Protein AF-A0A914R801-F1 (afdb_monomer_lite)

Secondary structure (DSSP, 8-state):
-HHHHHHHHHHHHHTTPPP---S--PPPPPHHHHHHHHHHHHHHHHHHHHHHHHHHHHHHHHHHHHHHHHHHHHHHHHHHHHHHHHHHHHHHHHHHHHHH-

Radius of gyration: 32.14 Å; chains: 1; bounding box: 66×25×85 Å

pLDDT: mean 88.58, std 7.94, range [62.06, 98.31]

Organism: Parascaris equorum (NCBI:txid6256)

Foldseek 3Di:
DVVLVVVVVVVCVVVVPDDDDPVDDDDDDDPVVVVVVVVVSVVVSVVVVVVVVVVVVVVVVVVVVVVVVVVVVVVVVVVVVVVVVVVVVVVVVVVVVVVVD

InterPro domains:
  IPR002490 V-type ATPase, V0 complex, 116kDa subunit family [PF01496] (1-81)
  IPR002490 V-type ATPase, V0 complex, 116kDa subunit family [PTHR11629] (1-81)

Sequence (101 aa):
MERKLRFLEREIKKDSIAMLDTGENPDAPQPREMIDLEATFEKLENELCEVNQNEEMLKKNFSELTELKHILRKTQQFFEEVCLYFSVHILLVQIYYSRHY

Structure (mmCIF, N/CA/C/O backbone):
data_AF-A0A914R801-F1
#
_entry.id   AF-A0A914R801-F1
#
loop_
_atom_site.group_PDB
_atom_site.id
_atom_site.type_symbol
_atom_site.label_atom_id
_atom_site.label_alt_id
_atom_site.label_comp_id
_atom_site.label_asym_id
_atom_site.label_entity_id
_atom_site.label_seq_id
_atom_site.pdbx_PDB_ins_code
_atom_site.Cartn_x
_atom_site.Cartn_y
_atom_site.Cartn_z
_atom_site.occupancy
_atom_site.B_iso_or_equiv
_atom_site.auth_seq_id
_atom_site.auth_comp_id
_atom_site.auth_asym_id
_atom_site.auth_atom_id
_atom_site.pdbx_PDB_model_num
ATOM 1 N N . MET A 1 1 ? 20.105 3.016 -16.855 1.00 75.38 1 MET A N 1
ATOM 2 C CA . MET A 1 1 ? 19.405 1.773 -17.268 1.00 75.38 1 MET A CA 1
ATOM 3 C C . MET A 1 1 ? 19.592 0.504 -16.419 1.00 75.38 1 MET A C 1
ATOM 5 O O . MET A 1 1 ? 18.598 0.052 -15.868 1.00 75.38 1 MET A O 1
ATOM 9 N N . GLU A 1 2 ? 20.782 -0.097 -16.268 1.00 78.38 2 GLU A N 1
ATOM 10 C CA . GLU A 1 2 ? 20.935 -1.425 -15.611 1.00 78.38 2 GLU A CA 1
ATOM 11 C C . GLU A 1 2 ? 20.310 -1.519 -14.202 1.00 78.38 2 GLU A C 1
ATOM 13 O O . GLU A 1 2 ? 19.619 -2.482 -13.874 1.00 78.38 2 GLU A O 1
ATOM 18 N N . ARG A 1 3 ? 20.490 -0.481 -13.375 1.00 85.56 3 ARG A N 1
ATOM 19 C CA . ARG A 1 3 ? 19.890 -0.408 -12.032 1.00 85.56 3 ARG A CA 1
ATOM 20 C C . ARG A 1 3 ? 18.357 -0.478 -12.063 1.00 85.56 3 ARG A C 1
ATOM 22 O O . ARG A 1 3 ? 17.781 -1.159 -11.220 1.00 85.56 3 ARG A O 1
ATOM 29 N N . LYS A 1 4 ? 17.723 0.202 -13.028 1.00 78.38 4 LYS A N 1
ATOM 30 C CA . LYS A 1 4 ? 16.260 0.250 -13.195 1.00 78.38 4 LYS A CA 1
ATOM 31 C C . LYS A 1 4 ? 15.718 -1.132 -13.575 1.00 78.38 4 LYS A C 1
ATOM 33 O O . LYS A 1 4 ? 14.763 -1.609 -12.975 1.00 78.38 4 LYS A O 1
ATOM 38 N N . LEU A 1 5 ? 16.406 -1.825 -14.486 1.00 81.25 5 LEU A N 1
ATOM 39 C CA . LEU A 1 5 ? 16.059 -3.194 -14.884 1.00 81.25 5 LEU A CA 1
ATOM 40 C C . LEU A 1 5 ? 16.181 -4.181 -13.716 1.00 81.25 5 LEU A C 1
ATOM 42 O O . LEU A 1 5 ? 15.256 -4.947 -13.469 1.00 81.25 5 LEU A O 1
ATOM 46 N N . ARG A 1 6 ? 17.272 -4.112 -12.940 1.00 84.50 6 ARG A N 1
ATOM 47 C CA . ARG A 1 6 ? 17.445 -4.945 -11.734 1.00 84.50 6 ARG A CA 1
ATOM 48 C C . ARG A 1 6 ? 16.380 -4.667 -10.672 1.00 84.50 6 ARG A C 1
ATOM 50 O O . ARG A 1 6 ? 16.023 -5.565 -9.915 1.00 84.50 6 ARG A O 1
ATOM 57 N N . PHE A 1 7 ? 15.908 -3.426 -10.558 1.00 81.88 7 PHE A N 1
ATOM 58 C CA . PHE A 1 7 ? 14.811 -3.085 -9.656 1.00 81.88 7 PHE A CA 1
ATOM 59 C C . PHE A 1 7 ? 13.498 -3.728 -10.115 1.00 81.88 7 PHE A C 1
ATOM 61 O O . PHE A 1 7 ? 12.903 -4.469 -9.338 1.00 81.88 7 PHE A O 1
ATOM 68 N N . LEU A 1 8 ? 13.119 -3.542 -11.382 1.00 81.62 8 LEU A N 1
ATOM 69 C CA . LEU A 1 8 ? 11.906 -4.132 -11.957 1.00 81.62 8 LEU A CA 1
ATOM 70 C C . LEU A 1 8 ? 11.908 -5.659 -11.879 1.00 81.62 8 LEU A C 1
ATOM 72 O O . LEU A 1 8 ? 10.923 -6.251 -11.458 1.00 81.62 8 LEU A O 1
ATOM 76 N N . GLU A 1 9 ? 13.025 -6.308 -12.210 1.00 84.69 9 GLU A N 1
ATOM 77 C CA . GLU A 1 9 ? 13.148 -7.766 -12.117 1.00 84.69 9 GLU A CA 1
ATOM 78 C C . GLU A 1 9 ? 12.903 -8.276 -10.686 1.00 84.69 9 GLU 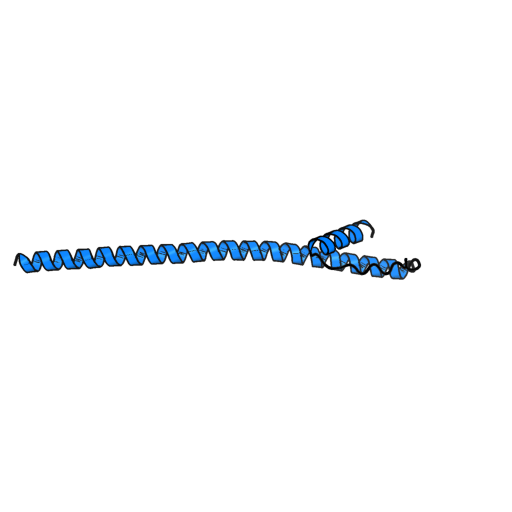A C 1
ATOM 80 O O . GLU A 1 9 ? 12.265 -9.312 -10.491 1.00 84.69 9 GLU A O 1
ATOM 85 N N . ARG A 1 10 ? 13.381 -7.545 -9.669 1.00 85.88 10 ARG A N 1
ATOM 86 C CA . ARG A 1 10 ? 13.139 -7.900 -8.263 1.00 85.88 10 ARG A CA 1
ATOM 87 C C . ARG A 1 10 ? 11.674 -7.747 -7.876 1.00 85.88 10 ARG A C 1
ATOM 89 O O . ARG A 1 10 ? 11.163 -8.641 -7.211 1.00 85.88 10 ARG A O 1
ATOM 96 N N . GLU A 1 11 ? 11.015 -6.672 -8.295 1.00 83.88 11 GLU A N 1
ATOM 97 C CA . GLU A 1 11 ? 9.595 -6.451 -7.994 1.00 83.88 11 GLU A CA 1
ATOM 98 C C . GLU A 1 11 ? 8.702 -7.483 -8.705 1.00 83.88 11 GLU A C 1
ATOM 100 O O . GLU A 1 11 ? 7.841 -8.091 -8.081 1.00 83.88 11 GLU A O 1
ATOM 105 N N . ILE A 1 12 ? 8.993 -7.812 -9.967 1.00 85.38 12 ILE A N 1
ATOM 106 C CA . ILE A 1 12 ? 8.286 -8.862 -10.722 1.00 85.38 12 ILE A CA 1
ATOM 107 C C . ILE A 1 12 ? 8.425 -10.231 -10.036 1.00 85.38 12 ILE A C 1
ATOM 109 O O . ILE A 1 12 ? 7.445 -10.963 -9.884 1.00 85.38 12 ILE A O 1
ATOM 113 N N . LYS A 1 13 ? 9.639 -10.575 -9.583 1.00 85.38 13 LYS A N 1
ATOM 114 C CA . LYS A 1 13 ? 9.895 -11.815 -8.832 1.00 85.38 13 LYS A CA 1
ATOM 115 C C . LYS A 1 13 ? 9.205 -11.822 -7.470 1.00 85.38 13 LYS A C 1
ATOM 117 O O . LYS A 1 13 ? 8.702 -12.865 -7.061 1.00 85.38 13 LYS A O 1
ATOM 122 N N . LYS A 1 14 ? 9.183 -10.683 -6.775 1.00 87.06 14 LYS A N 1
ATOM 123 C CA . LYS A 1 14 ? 8.495 -10.507 -5.489 1.00 87.06 14 LYS A CA 1
ATOM 124 C C . LYS A 1 14 ? 6.995 -10.780 -5.629 1.00 87.06 14 LYS A C 1
ATOM 126 O O . LYS A 1 14 ? 6.447 -11.511 -4.808 1.00 87.06 14 LYS A O 1
ATOM 131 N N . ASP A 1 15 ? 6.385 -10.314 -6.716 1.00 84.75 15 ASP A N 1
ATOM 132 C CA . ASP A 1 15 ? 4.959 -10.514 -7.000 1.00 84.75 15 ASP A CA 1
ATOM 133 C C . ASP A 1 15 ? 4.656 -11.833 -7.733 1.00 84.75 15 ASP A C 1
ATOM 135 O O . ASP A 1 15 ? 3.521 -12.090 -8.132 1.00 84.75 15 ASP A O 1
ATOM 139 N N . SER A 1 16 ? 5.656 -12.715 -7.880 1.00 83.31 16 SER A N 1
ATOM 140 C CA . SER A 1 16 ? 5.526 -14.029 -8.532 1.00 83.31 16 SER A CA 1
ATOM 141 C C . SER A 1 16 ? 4.969 -13.964 -9.961 1.00 83.31 16 SER A C 1
ATOM 143 O O . SER A 1 16 ? 4.321 -14.899 -10.436 1.00 83.31 16 SER A O 1
ATOM 145 N N . ILE A 1 17 ? 5.236 -12.866 -10.668 1.00 85.00 17 ILE A N 1
ATOM 146 C CA . ILE A 1 17 ? 4.836 -12.687 -12.062 1.00 85.00 17 ILE A CA 1
ATOM 147 C C . ILE A 1 17 ? 5.809 -13.484 -12.942 1.00 85.00 17 ILE A C 1
ATOM 149 O O . ILE A 1 17 ? 7.027 -13.303 -12.878 1.00 85.00 17 ILE A O 1
ATOM 153 N N . ALA A 1 18 ? 5.281 -14.388 -13.771 1.00 79.00 18 ALA A N 1
ATOM 154 C CA . ALA A 1 18 ? 6.098 -15.206 -14.664 1.00 79.00 18 ALA A CA 1
ATOM 155 C C . ALA A 1 18 ? 6.742 -14.338 -15.756 1.00 79.00 18 ALA A C 1
ATOM 157 O O . ALA A 1 18 ? 6.048 -13.766 -16.597 1.00 79.00 18 ALA A O 1
ATOM 158 N N . MET A 1 19 ? 8.074 -14.264 -15.763 1.00 77.50 19 MET A N 1
ATOM 159 C CA . MET A 1 19 ? 8.815 -13.660 -16.869 1.00 77.50 19 MET A CA 1
ATOM 160 C C . MET A 1 19 ? 8.939 -14.680 -18.000 1.00 77.50 19 MET A C 1
AT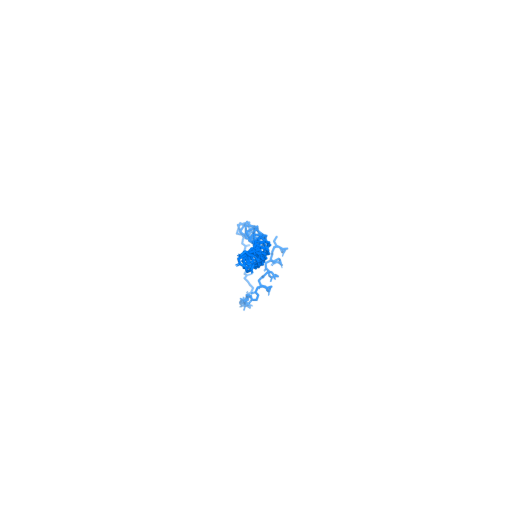OM 162 O O . MET A 1 19 ? 9.421 -15.793 -17.787 1.00 77.50 19 MET A O 1
ATOM 166 N N . LEU A 1 20 ? 8.494 -14.301 -19.197 1.00 75.62 20 LEU A N 1
ATOM 167 C CA . LEU A 1 20 ? 8.755 -15.068 -20.410 1.00 75.62 20 LEU A CA 1
ATOM 168 C C . LEU A 1 20 ? 10.225 -14.868 -20.781 1.00 75.62 20 LEU A C 1
ATOM 170 O O . LEU A 1 20 ? 10.629 -13.756 -21.114 1.00 75.62 20 LEU A O 1
ATOM 174 N N . ASP A 1 21 ? 11.016 -15.934 -20.697 1.00 72.12 21 ASP A N 1
ATOM 175 C CA . ASP A 1 21 ? 12.357 -15.948 -21.270 1.00 72.12 21 ASP A CA 1
ATOM 176 C C . ASP A 1 21 ? 12.246 -16.395 -22.729 1.00 72.12 21 ASP A C 1
ATOM 178 O O . ASP A 1 21 ? 11.965 -17.558 -23.023 1.00 72.12 21 ASP A O 1
ATOM 182 N N . THR A 1 22 ? 12.392 -15.444 -23.647 1.00 68.69 22 THR A N 1
ATOM 183 C CA . THR A 1 22 ? 12.280 -15.700 -25.087 1.00 68.69 22 THR A CA 1
ATOM 184 C C . THR A 1 22 ? 13.548 -16.362 -25.644 1.00 68.69 22 THR A C 1
ATOM 186 O O . THR A 1 22 ? 13.543 -16.791 -26.792 1.00 68.69 22 THR A O 1
ATOM 189 N N . GLY A 1 23 ? 14.642 -16.477 -24.873 1.00 66.69 23 GLY A N 1
ATOM 190 C CA . GLY A 1 23 ? 15.900 -17.119 -25.292 1.00 66.69 23 GLY A CA 1
ATOM 191 C C . GLY A 1 23 ? 16.665 -16.404 -26.419 1.00 66.69 23 GLY A C 1
ATOM 192 O O . GLY A 1 23 ? 17.842 -16.683 -26.643 1.00 66.69 23 GLY A O 1
ATOM 193 N N . GLU A 1 24 ? 16.024 -15.462 -27.107 1.00 70.75 24 GLU A N 1
ATOM 194 C CA . GLU A 1 24 ? 16.612 -14.580 -28.105 1.00 70.75 24 GLU A CA 1
ATOM 195 C C . GLU A 1 24 ? 17.035 -13.266 -27.447 1.00 70.75 24 GLU A C 1
ATOM 197 O O . GLU A 1 24 ? 16.232 -12.575 -26.817 1.00 70.75 24 GLU A O 1
ATOM 202 N N . ASN A 1 25 ? 18.311 -12.912 -27.601 1.00 71.50 25 ASN A N 1
ATOM 203 C CA . ASN A 1 25 ? 18.805 -11.605 -27.193 1.00 71.50 25 ASN A CA 1
ATOM 204 C C . ASN A 1 25 ? 18.589 -10.631 -28.365 1.00 71.50 25 ASN A C 1
ATOM 206 O O . ASN A 1 25 ? 19.187 -10.853 -29.421 1.00 71.50 25 ASN A O 1
ATOM 210 N N . PRO A 1 26 ? 17.734 -9.602 -28.230 1.00 74.12 26 PRO A N 1
ATOM 211 C CA . PRO A 1 26 ? 17.456 -8.685 -29.328 1.00 74.12 26 PRO A CA 1
ATOM 212 C C . PRO A 1 26 ? 18.709 -7.892 -29.716 1.00 74.12 26 PRO A C 1
ATOM 214 O O . PRO A 1 26 ? 19.575 -7.618 -28.880 1.00 74.12 26 PRO A O 1
ATOM 217 N N . ASP A 1 27 ? 18.785 -7.495 -30.988 1.00 77.19 27 ASP A N 1
ATOM 218 C CA . ASP A 1 27 ? 19.822 -6.579 -31.458 1.00 77.19 27 ASP A CA 1
ATOM 219 C C . ASP A 1 27 ? 19.775 -5.256 -30.683 1.00 77.19 27 ASP A C 1
ATOM 221 O O . ASP A 1 27 ? 18.715 -4.791 -30.252 1.00 77.19 27 ASP A O 1
ATOM 225 N N . ALA A 1 28 ? 20.948 -4.646 -30.499 1.00 80.38 28 ALA A N 1
ATOM 226 C CA . ALA A 1 28 ? 21.069 -3.418 -29.727 1.00 80.38 28 ALA A CA 1
ATOM 227 C C . ALA A 1 28 ? 20.191 -2.302 -30.338 1.00 80.38 28 ALA A C 1
ATOM 229 O O . ALA A 1 28 ? 20.344 -1.993 -31.525 1.00 80.38 28 ALA A O 1
ATOM 230 N N . PRO A 1 29 ? 19.301 -1.673 -29.545 1.00 82.62 29 PRO A N 1
ATOM 231 C CA . PRO A 1 29 ? 18.417 -0.623 -30.038 1.00 82.62 29 PRO A CA 1
ATOM 232 C C . PRO A 1 29 ? 19.211 0.622 -30.439 1.00 82.62 29 PRO A C 1
ATOM 234 O O . PRO A 1 29 ? 20.316 0.875 -29.944 1.00 82.62 29 PRO A O 1
ATOM 237 N N . GLN A 1 30 ? 18.641 1.440 -31.324 1.00 86.31 30 GLN A N 1
ATOM 238 C CA . GLN A 1 30 ? 19.313 2.665 -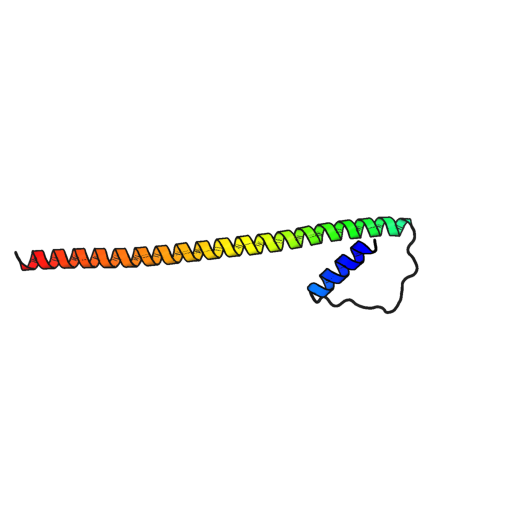31.754 1.00 86.31 30 GLN A CA 1
ATOM 239 C C . GLN A 1 30 ? 19.413 3.682 -30.600 1.00 86.31 30 GLN A C 1
ATOM 241 O O . GLN A 1 30 ? 18.545 3.712 -29.726 1.00 86.31 30 GLN A O 1
ATOM 246 N N . PRO A 1 31 ? 20.403 4.599 -30.600 1.00 85.94 31 PRO A N 1
ATOM 247 C CA . PRO A 1 31 ? 20.584 5.559 -29.506 1.00 85.94 31 PRO A CA 1
ATOM 248 C C . PRO A 1 31 ? 19.348 6.411 -29.187 1.00 85.94 31 PRO A C 1
ATOM 250 O O . PRO A 1 31 ? 19.137 6.774 -28.035 1.00 85.94 31 PRO A O 1
ATOM 253 N N . ARG A 1 32 ? 18.516 6.720 -30.189 1.00 87.75 32 ARG A N 1
ATOM 254 C CA . ARG A 1 32 ? 17.256 7.450 -29.992 1.00 87.75 32 ARG A CA 1
ATOM 255 C C . ARG A 1 32 ? 16.213 6.604 -29.259 1.00 87.75 32 ARG A C 1
ATOM 257 O O . ARG A 1 32 ? 15.628 7.073 -28.292 1.00 87.75 32 ARG A O 1
ATOM 264 N N . GLU A 1 33 ? 16.039 5.358 -29.685 1.00 86.19 33 GLU A N 1
ATOM 265 C CA . GLU A 1 33 ? 15.128 4.397 -29.050 1.00 86.19 33 GLU A CA 1
ATOM 266 C C . GLU A 1 33 ? 15.561 4.095 -27.613 1.00 86.19 33 GLU A C 1
ATOM 268 O O . GLU A 1 33 ? 14.724 3.941 -26.732 1.00 86.19 33 GLU A O 1
ATOM 273 N N . MET A 1 34 ? 16.871 4.084 -27.349 1.00 85.94 34 MET A N 1
ATOM 274 C CA . MET A 1 34 ? 17.417 3.923 -26.003 1.00 85.94 34 MET A CA 1
ATOM 275 C C . MET A 1 34 ? 17.004 5.062 -25.057 1.00 85.94 34 MET A C 1
ATOM 277 O O . MET A 1 34 ? 16.708 4.795 -23.893 1.00 85.94 34 MET A O 1
ATOM 281 N N . ILE A 1 35 ? 16.955 6.311 -25.540 1.00 87.62 35 ILE A N 1
ATOM 282 C CA . ILE A 1 35 ? 16.518 7.470 -24.741 1.00 87.62 35 ILE A CA 1
ATOM 283 C C . ILE A 1 35 ? 15.027 7.358 -24.414 1.00 87.62 35 ILE A C 1
ATOM 285 O O . ILE A 1 35 ? 14.640 7.512 -23.255 1.00 87.62 35 ILE A O 1
ATOM 289 N N . ASP A 1 36 ? 14.202 7.055 -25.417 1.00 89.19 36 ASP A N 1
ATOM 290 C CA . ASP A 1 36 ? 12.759 6.882 -25.226 1.00 89.19 36 ASP A CA 1
ATOM 291 C C . ASP A 1 36 ? 12.482 5.738 -24.238 1.00 89.19 36 ASP A C 1
ATOM 293 O O . ASP A 1 36 ? 11.676 5.872 -23.313 1.00 89.19 36 ASP A O 1
ATOM 297 N N . LEU A 1 37 ? 13.224 4.637 -24.366 1.00 86.88 37 LEU A N 1
ATOM 298 C CA . LEU A 1 37 ? 13.130 3.492 -23.475 1.00 86.88 37 LEU A CA 1
ATOM 299 C C . LEU A 1 37 ? 13.533 3.857 -22.037 1.00 86.88 37 LEU A C 1
ATOM 301 O O . LEU A 1 37 ? 12.813 3.526 -21.095 1.00 86.88 37 LEU A O 1
ATOM 305 N N . GLU A 1 38 ? 14.625 4.595 -21.838 1.00 87.06 38 GLU A N 1
ATOM 306 C CA . GLU A 1 38 ? 15.037 5.041 -20.503 1.00 87.06 38 GLU A CA 1
ATOM 307 C C . GLU A 1 38 ? 14.001 5.960 -19.838 1.00 87.06 38 GLU A C 1
ATOM 309 O O . GLU A 1 38 ? 13.754 5.818 -18.635 1.00 87.06 38 GLU A O 1
ATOM 314 N N . ALA A 1 39 ? 13.341 6.827 -20.612 1.00 89.62 39 ALA A N 1
ATOM 315 C CA . ALA A 1 39 ? 12.242 7.659 -20.126 1.00 89.62 39 ALA A CA 1
ATOM 316 C C . ALA A 1 39 ? 11.019 6.821 -19.717 1.00 89.62 39 ALA A C 1
ATOM 318 O O . ALA A 1 39 ? 10.438 7.055 -18.654 1.00 89.62 39 ALA A O 1
ATOM 319 N N . THR A 1 40 ? 10.646 5.807 -20.508 1.00 89.56 40 THR A N 1
ATOM 320 C CA . THR A 1 40 ? 9.545 4.899 -20.134 1.00 89.56 40 THR A CA 1
ATOM 321 C C . THR A 1 40 ? 9.852 4.110 -18.864 1.00 89.56 40 THR A C 1
ATOM 323 O O . THR A 1 40 ? 8.990 3.996 -17.994 1.00 89.56 40 THR A O 1
ATOM 326 N N . PHE A 1 41 ? 11.089 3.635 -18.704 1.00 87.19 41 PHE A N 1
ATOM 327 C CA . PHE A 1 41 ? 11.505 2.922 -17.501 1.00 87.19 41 PHE A CA 1
ATOM 328 C C . PHE A 1 41 ? 11.555 3.816 -16.266 1.00 87.19 41 PHE A C 1
ATOM 330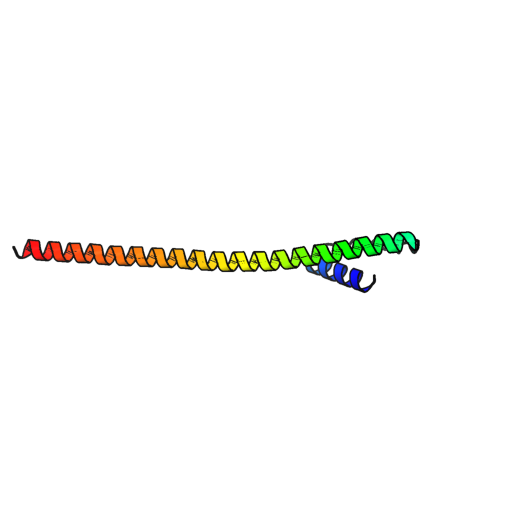 O O . PHE A 1 41 ? 11.224 3.356 -15.180 1.00 87.19 41 PHE A O 1
ATOM 337 N N . GLU A 1 42 ? 11.943 5.084 -16.413 1.00 89.31 42 GLU A N 1
ATOM 338 C CA . GLU A 1 42 ? 11.893 6.046 -15.308 1.00 89.31 42 GLU A CA 1
ATOM 339 C C . GLU A 1 42 ? 10.470 6.293 -14.828 1.00 89.31 42 GLU A C 1
ATOM 341 O O . GLU A 1 42 ? 10.196 6.274 -13.630 1.00 89.31 42 GLU A O 1
ATOM 346 N N . LYS A 1 43 ? 9.552 6.487 -15.776 1.00 92.00 43 LYS A N 1
ATOM 347 C CA . LYS A 1 43 ? 8.141 6.674 -15.466 1.00 92.00 43 LYS A CA 1
ATOM 348 C C . LYS A 1 43 ? 7.574 5.450 -14.744 1.00 92.00 43 LYS A C 1
ATOM 350 O O . LYS A 1 43 ? 6.929 5.610 -13.716 1.00 92.00 43 LYS A O 1
ATOM 355 N N . LEU A 1 44 ? 7.875 4.249 -15.239 1.00 90.25 44 LEU A N 1
ATOM 356 C CA . LEU A 1 44 ? 7.419 3.000 -14.631 1.00 90.25 44 LEU A CA 1
ATOM 357 C C . LEU A 1 44 ? 7.993 2.787 -13.219 1.00 90.25 44 LEU A C 1
ATOM 359 O O . LEU A 1 44 ? 7.275 2.345 -12.330 1.00 90.25 44 LEU A O 1
ATOM 363 N N . GLU A 1 45 ? 9.270 3.114 -12.996 1.00 87.88 45 GLU A N 1
ATOM 364 C CA . GLU A 1 45 ? 9.900 3.050 -11.668 1.00 87.88 45 GLU A CA 1
ATOM 365 C C . GLU A 1 45 ? 9.191 3.977 -10.670 1.00 87.88 45 GLU A C 1
ATOM 367 O O . GLU A 1 45 ? 8.880 3.557 -9.554 1.00 87.88 45 GLU A O 1
ATOM 372 N N . ASN A 1 46 ? 8.890 5.211 -11.085 1.00 92.31 46 ASN A N 1
ATOM 373 C CA . ASN A 1 46 ? 8.179 6.177 -10.250 1.00 92.31 46 ASN A CA 1
ATOM 374 C C . ASN A 1 46 ? 6.752 5.712 -9.936 1.00 92.31 46 ASN A C 1
ATOM 376 O O . ASN A 1 46 ? 6.367 5.699 -8.769 1.00 92.31 46 ASN A O 1
ATOM 380 N N . GLU A 1 47 ? 6.000 5.265 -10.945 1.00 94.06 47 GLU A N 1
ATOM 381 C CA . GLU A 1 47 ? 4.637 4.748 -10.764 1.00 94.06 47 GLU A CA 1
ATOM 382 C C . GLU A 1 47 ? 4.611 3.553 -9.804 1.00 94.06 47 GLU A C 1
ATOM 384 O O . GLU A 1 47 ? 3.778 3.504 -8.900 1.00 94.06 47 GLU A O 1
ATOM 389 N N . LEU A 1 48 ? 5.550 2.611 -9.942 1.00 90.56 48 LEU A N 1
ATOM 390 C CA . LEU A 1 48 ? 5.622 1.449 -9.058 1.00 90.56 48 LEU A CA 1
ATOM 391 C C . LEU A 1 48 ? 5.968 1.848 -7.618 1.00 90.56 48 LEU A C 1
ATOM 393 O O . LEU A 1 48 ? 5.381 1.332 -6.668 1.00 90.56 48 LEU A O 1
ATOM 397 N N . CYS A 1 49 ? 6.893 2.794 -7.446 1.00 90.12 49 CYS A N 1
ATOM 398 C CA . CYS A 1 49 ? 7.252 3.318 -6.132 1.00 90.12 49 CYS A CA 1
ATOM 399 C C . CYS A 1 49 ? 6.055 4.003 -5.453 1.00 90.12 49 CYS A C 1
ATOM 401 O O . CYS A 1 49 ? 5.784 3.745 -4.280 1.00 90.12 49 CYS A O 1
ATOM 403 N N . GLU A 1 50 ? 5.309 4.825 -6.193 1.00 95.88 50 GLU A N 1
ATOM 404 C CA . GLU A 1 50 ? 4.099 5.487 -5.698 1.00 95.88 50 GLU A CA 1
ATOM 405 C C . GLU A 1 50 ? 3.009 4.479 -5.324 1.00 95.88 50 GLU A C 1
ATOM 407 O O . GLU A 1 50 ? 2.423 4.580 -4.246 1.00 95.88 50 GLU A O 1
ATOM 412 N N . VAL A 1 51 ? 2.750 3.478 -6.172 1.00 94.38 51 VAL A N 1
ATOM 413 C CA . VAL A 1 51 ? 1.762 2.425 -5.889 1.00 94.38 51 VAL A CA 1
ATOM 414 C C . VAL A 1 51 ? 2.138 1.648 -4.629 1.00 94.38 51 VAL A C 1
ATOM 416 O O . VAL A 1 51 ? 1.292 1.493 -3.750 1.00 94.38 51 VAL A O 1
ATOM 419 N N . ASN A 1 52 ? 3.401 1.239 -4.490 1.00 90.31 52 ASN A N 1
ATOM 420 C CA . ASN A 1 52 ? 3.886 0.524 -3.308 1.00 90.31 52 ASN A CA 1
ATOM 421 C C . ASN A 1 52 ? 3.725 1.354 -2.022 1.00 90.31 52 ASN A C 1
ATOM 423 O O . ASN A 1 52 ? 3.252 0.847 -1.004 1.00 90.31 52 ASN A O 1
ATOM 427 N N . GLN A 1 53 ? 4.082 2.643 -2.060 1.00 95.62 53 GLN A N 1
ATOM 428 C CA . GLN A 1 53 ? 3.909 3.542 -0.912 1.00 95.62 53 GLN A CA 1
ATOM 429 C C . GLN A 1 53 ? 2.431 3.734 -0.557 1.00 95.62 53 GLN A C 1
ATOM 431 O O . GLN A 1 53 ? 2.060 3.728 0.620 1.00 95.62 53 GLN A O 1
ATOM 436 N N . ASN A 1 54 ? 1.576 3.878 -1.569 1.00 96.81 54 ASN A N 1
ATOM 437 C CA . ASN A 1 54 ? 0.138 4.017 -1.379 1.00 96.81 54 ASN A CA 1
ATOM 438 C C . ASN A 1 54 ? -0.482 2.745 -0.793 1.00 96.81 54 ASN A C 1
ATOM 440 O O . ASN A 1 54 ? -1.337 2.845 0.087 1.00 96.81 54 ASN A O 1
ATOM 444 N N . GLU A 1 55 ? -0.051 1.559 -1.229 1.00 95.94 55 GLU A N 1
ATOM 445 C CA . GLU A 1 55 ? -0.500 0.281 -0.670 1.00 95.94 55 GLU A CA 1
ATOM 446 C C . GLU A 1 55 ? -0.129 0.163 0.814 1.00 95.94 55 GLU A C 1
ATOM 448 O O . GLU A 1 55 ? -0.982 -0.159 1.648 1.00 95.94 55 GLU A O 1
ATOM 453 N N . GLU A 1 56 ? 1.120 0.478 1.168 1.00 96.38 56 GLU A N 1
ATOM 454 C CA . GLU A 1 56 ? 1.586 0.445 2.554 1.00 96.38 56 GLU A CA 1
ATOM 455 C C . GLU A 1 56 ? 0.786 1.415 3.436 1.00 96.38 56 GLU A C 1
ATOM 457 O O . GLU A 1 56 ? 0.290 1.038 4.506 1.00 96.38 56 GLU A O 1
ATOM 462 N N . MET A 1 57 ? 0.586 2.647 2.961 1.00 97.50 57 MET A N 1
ATOM 463 C CA . MET A 1 57 ? -0.204 3.656 3.663 1.00 97.50 57 MET A CA 1
ATOM 464 C C . MET A 1 57 ? -1.668 3.229 3.812 1.00 97.50 57 MET A C 1
ATOM 466 O O . MET A 1 57 ? -2.247 3.371 4.891 1.00 97.50 57 MET A O 1
ATOM 470 N N . LEU A 1 58 ? -2.268 2.661 2.764 1.00 97.94 58 LEU A N 1
ATOM 471 C CA . LEU A 1 58 ? -3.640 2.164 2.797 1.00 97.94 58 LEU A CA 1
ATOM 472 C C . LEU A 1 58 ? -3.797 1.034 3.820 1.00 97.94 58 LEU A C 1
ATOM 474 O O . LEU A 1 58 ? -4.745 1.046 4.607 1.00 97.94 58 LEU A O 1
ATOM 478 N N . LYS A 1 59 ? -2.855 0.086 3.856 1.00 97.69 59 LYS A N 1
ATOM 479 C CA . LYS A 1 59 ? -2.855 -1.026 4.815 1.00 97.69 59 LYS A CA 1
ATOM 480 C C . LYS A 1 59 ? -2.732 -0.534 6.255 1.00 97.69 59 LYS A C 1
ATOM 482 O O . LYS A 1 59 ? -3.435 -1.037 7.138 1.00 97.69 59 LYS A O 1
ATOM 487 N N . LYS A 1 60 ? -1.880 0.465 6.494 1.00 97.88 60 LYS A N 1
ATOM 488 C CA . LYS A 1 60 ? -1.752 1.118 7.800 1.00 97.88 60 LYS A CA 1
ATOM 489 C C . LYS A 1 60 ? -3.061 1.794 8.212 1.00 97.88 60 LYS A C 1
ATOM 491 O O . LYS A 1 60 ? -3.604 1.456 9.260 1.00 97.88 60 LYS A O 1
ATOM 496 N N . ASN A 1 61 ? -3.621 2.647 7.353 1.00 97.81 61 ASN A N 1
ATOM 497 C CA . ASN A 1 61 ? -4.882 3.347 7.619 1.00 97.81 61 ASN A CA 1
ATOM 498 C C . ASN A 1 61 ? -6.032 2.369 7.896 1.00 97.81 61 ASN A C 1
ATOM 500 O O . ASN A 1 61 ? -6.818 2.562 8.821 1.00 97.81 61 ASN A O 1
ATOM 504 N N . PHE A 1 62 ? -6.127 1.287 7.121 1.00 98.19 62 PHE A N 1
ATOM 505 C CA . PHE A 1 62 ? -7.130 0.247 7.337 1.00 98.19 62 PHE A CA 1
ATOM 506 C C . PHE A 1 62 ? -6.985 -0.426 8.709 1.00 98.19 62 PHE A C 1
ATOM 508 O O . PHE A 1 62 ? -7.989 -0.687 9.379 1.00 98.19 62 PHE A O 1
ATOM 515 N N . SER A 1 63 ? -5.749 -0.697 9.133 1.00 97.81 63 SER A N 1
ATOM 516 C CA . SER A 1 63 ? -5.464 -1.338 10.420 1.00 97.81 63 SER A CA 1
ATOM 517 C C . SER A 1 63 ? -5.847 -0.418 11.582 1.00 97.81 63 SER A C 1
ATOM 519 O O . SER A 1 63 ? -6.606 -0.831 12.456 1.00 97.81 63 SER A O 1
ATOM 521 N N . GLU A 1 64 ? -5.448 0.856 11.524 1.00 97.81 64 GLU A N 1
ATOM 522 C CA . GLU A 1 64 ? -5.809 1.880 12.518 1.00 97.81 64 GLU A CA 1
ATOM 523 C C . GLU A 1 64 ? -7.333 2.063 12.633 1.00 97.81 64 GLU A C 1
ATOM 525 O O . GLU A 1 64 ? -7.898 2.075 13.730 1.00 97.81 64 GLU A O 1
ATOM 530 N N . LEU A 1 65 ? -8.037 2.137 11.498 1.00 98.31 65 LEU A N 1
ATOM 531 C CA . LEU A 1 65 ? -9.499 2.241 11.478 1.00 98.31 65 LEU A CA 1
ATOM 532 C C . LEU A 1 65 ? -10.181 0.984 12.034 1.00 98.31 65 LEU A C 1
ATOM 534 O O . LEU A 1 65 ? -11.217 1.080 12.699 1.00 98.31 65 LEU A O 1
ATOM 538 N N . THR A 1 66 ? -9.616 -0.196 11.780 1.00 98.00 66 THR A N 1
ATOM 539 C CA . THR A 1 66 ? -10.134 -1.466 12.302 1.00 98.00 66 THR A CA 1
ATOM 540 C C . THR A 1 66 ? -9.973 -1.545 13.818 1.00 98.00 66 THR A C 1
ATOM 542 O O . THR A 1 66 ? -10.918 -1.923 14.515 1.00 98.00 66 THR A O 1
ATOM 545 N N . GLU A 1 67 ? -8.825 -1.126 14.349 1.00 98.06 67 GLU A N 1
ATOM 546 C CA . GLU A 1 67 ? -8.591 -1.026 15.791 1.00 98.06 67 GLU A CA 1
ATOM 547 C C . GLU A 1 67 ? -9.568 -0.048 16.449 1.00 98.06 67 GLU A C 1
ATOM 549 O O . GLU A 1 67 ? -10.239 -0.405 17.422 1.00 98.06 67 GLU A O 1
ATOM 554 N N . LEU A 1 68 ? -9.748 1.143 15.870 1.00 98.25 68 LEU A N 1
ATOM 555 C CA . LEU A 1 68 ? -10.710 2.123 16.374 1.00 98.25 68 LEU A CA 1
ATOM 556 C C . LEU A 1 68 ? -12.139 1.564 16.376 1.00 98.25 68 LEU A C 1
ATOM 558 O O . LEU A 1 68 ? -12.861 1.692 17.366 1.00 98.25 68 LEU A O 1
ATOM 562 N N . LYS A 1 69 ? -12.545 0.879 15.302 1.00 97.81 69 LYS A N 1
ATOM 563 C CA . LYS A 1 69 ? -13.844 0.199 15.228 1.00 97.81 69 LYS A CA 1
ATOM 564 C C . LYS A 1 69 ? -14.005 -0.840 16.342 1.00 97.81 69 LYS A C 1
ATOM 566 O O . LYS A 1 69 ? -15.087 -0.947 16.925 1.00 97.81 69 LYS A O 1
ATOM 571 N N . HIS A 1 70 ? -12.959 -1.606 16.650 1.00 97.69 70 HIS A N 1
ATOM 572 C CA . HIS A 1 70 ? -12.989 -2.570 17.748 1.00 97.69 70 HIS A CA 1
ATOM 573 C C . HIS A 1 70 ? -13.141 -1.893 19.111 1.00 97.69 70 HIS A C 1
ATOM 575 O O . HIS A 1 70 ? -13.962 -2.352 19.909 1.00 97.69 70 HIS A O 1
ATOM 581 N N . ILE A 1 71 ? -12.423 -0.794 19.354 1.00 97.62 71 ILE A N 1
ATOM 582 C CA . ILE A 1 71 ? -12.548 -0.006 20.586 1.00 97.62 71 ILE A CA 1
ATOM 583 C C . ILE A 1 71 ? -13.981 0.497 20.742 1.00 97.62 71 ILE A C 1
ATOM 585 O O . ILE A 1 71 ? -14.598 0.250 21.773 1.00 97.62 71 ILE A O 1
ATOM 589 N N . LEU A 1 72 ? -14.554 1.120 19.708 1.00 97.44 72 LEU A N 1
ATOM 590 C CA . LEU A 1 72 ? -15.928 1.628 19.759 1.00 97.44 72 LEU A CA 1
ATOM 591 C C . LEU A 1 72 ? -16.937 0.522 20.083 1.00 97.44 72 LEU A C 1
ATOM 593 O O . LEU A 1 72 ? -17.805 0.709 20.934 1.00 97.44 72 LEU A O 1
ATOM 597 N N . ARG A 1 73 ? -16.787 -0.659 19.470 1.00 96.38 73 ARG A N 1
ATOM 598 C CA . ARG A 1 73 ? -17.659 -1.806 19.750 1.00 96.38 73 ARG A CA 1
ATOM 599 C C . ARG A 1 73 ? -17.533 -2.286 21.197 1.00 96.38 73 ARG A C 1
ATOM 601 O O . ARG A 1 73 ? -18.545 -2.600 21.816 1.00 96.38 73 ARG A O 1
ATOM 608 N N . LYS A 1 74 ? -16.315 -2.350 21.741 1.00 95.44 74 LYS A N 1
ATOM 609 C CA . LYS A 1 74 ? -16.079 -2.752 23.137 1.00 95.44 74 LYS A CA 1
ATOM 610 C C . LYS A 1 74 ? -16.609 -1.723 24.129 1.00 95.44 74 LYS A C 1
ATOM 612 O O . LYS A 1 74 ? -17.251 -2.100 25.102 1.00 95.44 74 LYS A O 1
ATOM 617 N N . THR A 1 75 ? -16.406 -0.442 23.849 1.00 95.94 75 THR A N 1
ATOM 618 C CA . THR A 1 75 ? -16.930 0.659 24.657 1.00 95.94 75 THR A CA 1
ATOM 619 C C . THR A 1 75 ? -18.457 0.657 24.677 1.00 95.94 75 THR A C 1
ATOM 621 O O . THR A 1 75 ? -19.050 0.816 25.739 1.00 95.94 75 THR A O 1
ATOM 624 N N . GLN A 1 76 ? -19.109 0.410 23.537 1.00 94.38 76 GLN A N 1
ATOM 625 C CA . GLN A 1 76 ? -20.564 0.265 23.492 1.00 94.38 76 GLN A CA 1
ATOM 626 C C . GLN A 1 76 ? -21.047 -0.905 24.361 1.00 94.38 76 GLN A C 1
ATOM 628 O O . GLN A 1 76 ? -21.944 -0.713 25.176 1.00 94.38 76 GLN A O 1
ATOM 633 N N . GLN A 1 77 ? -20.425 -2.084 24.239 1.00 93.88 77 GLN A N 1
ATOM 634 C CA . GLN A 1 77 ? -20.758 -3.245 25.078 1.00 93.88 77 GLN A CA 1
ATOM 635 C C . GLN A 1 77 ? -20.617 -2.926 26.572 1.00 93.88 77 GLN A C 1
ATOM 637 O O . GLN A 1 77 ? -21.502 -3.243 27.360 1.00 93.88 77 GLN A O 1
ATOM 642 N N . PHE A 1 78 ? -19.541 -2.233 26.954 1.00 94.62 78 PHE A N 1
ATOM 643 C CA . PHE A 1 78 ? -19.328 -1.799 28.333 1.00 94.62 78 PHE A CA 1
ATOM 644 C C . PHE A 1 78 ? -20.458 -0.884 28.835 1.00 94.62 78 PHE A C 1
ATOM 646 O O . PHE A 1 78 ? -20.968 -1.078 29.937 1.00 94.62 78 PHE A O 1
ATOM 653 N N . PHE A 1 79 ? -20.891 0.089 28.027 1.00 93.31 79 PHE A N 1
ATOM 654 C CA . PHE A 1 79 ? -22.007 0.962 28.398 1.00 93.31 79 PHE A CA 1
ATOM 655 C C . PHE A 1 79 ? -23.339 0.211 28.504 1.00 93.31 79 PHE A C 1
ATOM 657 O O . PHE A 1 79 ? -24.111 0.482 29.422 1.00 93.31 79 PHE A O 1
ATOM 664 N N . GLU A 1 80 ? -23.605 -0.744 27.611 1.00 94.06 80 GLU A N 1
ATOM 665 C CA . GLU A 1 80 ? -24.805 -1.588 27.673 1.00 94.06 80 GLU A CA 1
ATOM 666 C C . GLU A 1 80 ? -24.858 -2.395 28.983 1.00 94.06 80 GLU A C 1
ATOM 668 O O . GLU A 1 80 ? -25.891 -2.408 29.654 1.00 94.06 80 GLU A O 1
ATOM 673 N N . GLU A 1 81 ? -23.739 -2.991 29.404 1.00 92.00 81 GLU A N 1
ATOM 674 C CA . GLU A 1 81 ? -23.645 -3.721 30.675 1.00 92.00 81 GLU A CA 1
ATOM 675 C C . GLU A 1 81 ? -23.902 -2.812 31.886 1.00 92.00 81 GLU A C 1
ATOM 677 O O . GLU A 1 81 ? -24.721 -3.139 32.748 1.00 92.00 81 GLU A O 1
ATOM 682 N N . VAL A 1 82 ? -23.258 -1.640 31.945 1.00 90.75 82 VAL A N 1
ATOM 683 C CA . VAL A 1 82 ? -23.440 -0.677 33.048 1.00 90.75 82 VAL A CA 1
ATOM 684 C C . VAL A 1 82 ? -24.893 -0.198 33.139 1.00 90.75 82 VAL A C 1
ATOM 686 O O . VAL A 1 82 ? -25.448 -0.124 34.239 1.00 90.75 82 VAL A O 1
ATOM 689 N N . CYS A 1 83 ? -25.537 0.074 32.001 1.00 88.62 83 CYS A N 1
ATOM 690 C CA . CYS A 1 83 ? -26.950 0.453 31.951 1.00 88.62 83 CYS A CA 1
ATOM 691 C C . CYS A 1 83 ? -27.864 -0.637 32.530 1.00 88.62 83 CYS A C 1
ATOM 693 O O . CYS A 1 83 ? -28.791 -0.319 33.280 1.00 88.62 83 CYS A O 1
ATOM 695 N N . LEU A 1 84 ? -27.597 -1.914 32.235 1.00 89.00 84 LEU A N 1
ATOM 696 C CA . LEU A 1 84 ? -28.356 -3.034 32.798 1.00 89.00 84 LEU A CA 1
ATOM 697 C C . LEU A 1 84 ? -28.185 -3.123 34.319 1.00 89.00 84 LEU A C 1
ATOM 699 O O . LEU A 1 84 ? -29.184 -3.224 35.030 1.00 89.00 84 LEU A O 1
ATOM 703 N N . TYR A 1 85 ? -26.955 -3.016 34.835 1.00 88.69 85 TYR A N 1
ATOM 704 C CA . TYR A 1 85 ? -26.713 -3.015 36.283 1.00 88.69 85 TYR A CA 1
ATOM 705 C C . TYR A 1 85 ? -27.441 -1.870 36.988 1.00 88.69 85 TYR A C 1
ATOM 707 O O . TYR A 1 85 ? -28.077 -2.085 38.021 1.00 88.69 85 TYR A O 1
ATOM 715 N N . PHE A 1 86 ? -27.387 -0.662 36.422 1.00 90.12 86 PHE A N 1
ATOM 716 C CA . PHE A 1 86 ? -28.053 0.503 36.997 1.00 90.12 86 PHE A CA 1
ATOM 717 C C . PHE A 1 86 ? -29.580 0.348 36.987 1.00 90.12 86 PHE A C 1
ATOM 719 O O . PHE A 1 86 ? -30.239 0.631 37.988 1.00 90.12 86 PHE A O 1
ATOM 726 N N . SER A 1 87 ? -30.144 -0.174 35.893 1.00 89.38 87 SER A N 1
ATOM 727 C CA . SER A 1 87 ? -31.579 -0.455 35.780 1.00 89.38 87 SER A CA 1
ATOM 728 C C . SER A 1 87 ? -32.045 -1.501 36.799 1.00 89.38 87 SER A C 1
ATOM 730 O O . SER A 1 87 ? -33.027 -1.273 37.508 1.00 89.38 87 SER A O 1
ATOM 732 N N . VAL A 1 88 ? -31.306 -2.607 36.948 1.00 91.69 88 VAL A N 1
ATOM 733 C CA . VAL A 1 88 ? -31.600 -3.645 37.950 1.00 91.69 88 VAL A CA 1
ATOM 734 C C . VAL A 1 88 ? -31.491 -3.083 39.365 1.00 91.69 88 VAL A C 1
ATOM 736 O O . VAL A 1 88 ? -32.370 -3.330 40.188 1.00 91.69 88 VAL A O 1
ATOM 739 N N . HIS A 1 89 ? -30.460 -2.288 39.657 1.00 92.00 89 HIS A N 1
ATOM 740 C CA . HIS A 1 89 ? -30.300 -1.66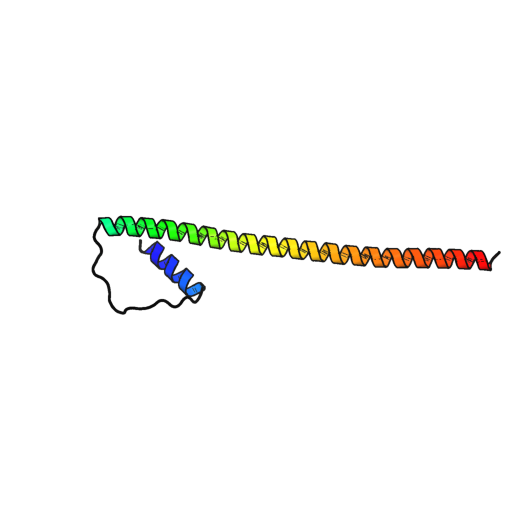7 40.970 1.00 92.00 89 HIS A CA 1
ATOM 741 C C . HIS A 1 89 ? -31.477 -0.741 41.308 1.00 92.00 89 HIS A C 1
ATOM 743 O O . HIS A 1 89 ? -32.016 -0.815 42.412 1.00 92.00 89 HIS A O 1
ATOM 749 N N . ILE A 1 90 ? -31.919 0.104 40.369 1.00 92.69 90 ILE A N 1
ATOM 750 C CA . ILE A 1 90 ? -33.097 0.964 40.567 1.00 92.69 90 ILE A CA 1
ATOM 751 C C . ILE A 1 90 ? -34.342 0.124 40.863 1.00 92.69 90 ILE A C 1
ATOM 753 O O . ILE A 1 90 ? -35.054 0.419 41.823 1.00 92.69 90 ILE A O 1
ATOM 757 N N . LEU A 1 91 ? -34.585 -0.937 40.086 1.00 93.75 91 LEU A N 1
ATOM 758 C CA . LEU A 1 91 ? -35.729 -1.827 40.297 1.00 93.75 91 LEU A CA 1
ATOM 759 C C . LEU A 1 91 ? -35.688 -2.491 41.679 1.00 93.75 91 LEU A C 1
ATOM 761 O O . LEU A 1 91 ? -36.703 -2.530 42.370 1.00 93.75 91 LEU A O 1
ATOM 765 N N . LEU A 1 92 ? -34.522 -2.972 42.117 1.00 93.50 92 LEU A N 1
ATOM 766 C CA . LEU A 1 92 ? -34.358 -3.571 43.445 1.00 93.50 92 LEU A CA 1
ATOM 767 C C . LEU A 1 92 ? -34.650 -2.570 44.568 1.00 93.50 92 LEU A C 1
ATOM 769 O O . LEU A 1 92 ? -35.337 -2.918 45.528 1.00 93.50 92 LEU A O 1
ATOM 773 N N . VAL A 1 93 ? -34.183 -1.326 44.432 1.00 93.12 93 VAL A N 1
ATOM 774 C CA . VAL A 1 93 ? -34.488 -0.252 45.389 1.00 93.12 93 VAL A CA 1
ATOM 775 C C . VAL A 1 93 ? -35.992 0.024 45.419 1.00 93.12 93 VAL A C 1
ATOM 777 O O . VAL A 1 93 ? -36.577 0.065 46.498 1.00 93.12 93 VAL A O 1
ATOM 780 N N . GLN A 1 94 ? -36.646 0.145 44.260 1.00 92.06 94 GLN A N 1
ATOM 781 C CA . GLN A 1 94 ? -38.097 0.352 44.185 1.00 92.06 94 GLN A CA 1
ATOM 782 C C . GLN A 1 94 ? -38.874 -0.784 44.866 1.00 92.06 94 GLN A C 1
ATOM 784 O O . GLN A 1 94 ? -39.746 -0.515 45.689 1.00 92.06 94 GLN A O 1
ATOM 789 N N . ILE A 1 95 ? -38.511 -2.043 44.597 1.00 92.56 95 ILE A N 1
ATOM 790 C CA . ILE A 1 95 ? -39.137 -3.222 45.217 1.00 92.56 95 ILE A CA 1
ATOM 791 C C . ILE A 1 95 ? -38.953 -3.211 46.738 1.00 92.56 95 ILE A C 1
ATOM 793 O O . ILE A 1 95 ? -39.902 -3.493 47.467 1.00 92.56 95 ILE A O 1
ATOM 797 N N . TYR A 1 96 ? -37.752 -2.890 47.226 1.00 93.75 96 TYR A N 1
ATOM 798 C CA . TYR A 1 96 ? -37.472 -2.819 48.660 1.00 93.75 96 TYR A CA 1
ATOM 799 C C . TYR A 1 96 ? -38.371 -1.793 49.361 1.00 93.75 96 TYR A C 1
ATOM 801 O O . TYR A 1 96 ? -39.000 -2.117 50.369 1.00 93.75 96 TYR A O 1
ATOM 809 N N . TYR A 1 97 ? -38.494 -0.587 48.798 1.00 90.88 97 TYR A N 1
ATOM 810 C CA . TYR A 1 97 ? -39.368 0.453 49.343 1.00 90.88 97 TYR A CA 1
ATOM 811 C C . TYR A 1 97 ? -40.847 0.048 49.307 1.00 90.88 97 TYR A C 1
ATOM 813 O O . TYR A 1 97 ? -41.535 0.221 50.307 1.00 90.88 97 TYR A O 1
ATOM 821 N N . SER A 1 98 ? -41.331 -0.554 48.217 1.00 90.06 98 SER A N 1
ATOM 822 C CA . SER A 1 98 ? -42.721 -1.029 48.111 1.00 90.06 98 SER A CA 1
ATOM 823 C C . SER A 1 98 ? -43.069 -2.192 49.043 1.00 90.06 98 SER A C 1
ATOM 825 O O . SER A 1 98 ? -44.243 -2.503 49.198 1.00 90.06 98 SER A O 1
ATOM 827 N N . ARG A 1 99 ? -42.074 -2.874 49.621 1.00 87.81 99 ARG A N 1
ATOM 828 C CA . ARG A 1 99 ? -42.280 -3.982 50.566 1.00 87.81 99 ARG A CA 1
ATOM 829 C C . ARG A 1 99 ? -42.225 -3.537 52.031 1.00 87.81 99 ARG A C 1
ATOM 831 O O . ARG A 1 99 ? -42.636 -4.297 52.903 1.00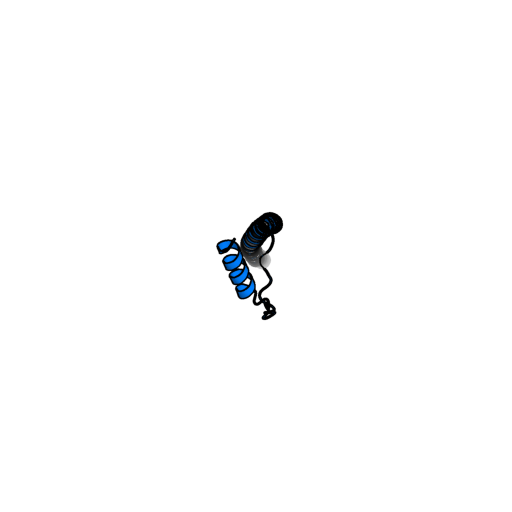 87.81 99 ARG A O 1
ATOM 838 N N . HIS A 1 100 ? -41.676 -2.349 52.290 1.00 78.62 100 HIS A N 1
ATOM 839 C CA . HIS A 1 100 ? -41.517 -1.755 53.622 1.00 78.62 100 HIS A CA 1
ATOM 840 C C . HIS A 1 100 ? -42.521 -0.628 53.930 1.00 78.62 100 HIS A C 1
ATOM 842 O O . HIS A 1 100 ? -42.517 -0.122 55.054 1.00 78.62 100 HIS A O 1
ATOM 848 N N . TYR A 1 101 ? -43.372 -0.269 52.968 1.00 62.06 101 TYR A N 1
ATOM 849 C CA . TYR A 1 101 ? -44.583 0.545 53.127 1.00 62.06 101 TYR A CA 1
ATOM 850 C C . TYR A 1 101 ? -45.813 -0.321 52.852 1.00 62.06 101 TYR A C 1
ATOM 852 O O . TYR A 1 101 ? -46.852 -0.068 53.499 1.00 62.06 101 TYR A O 1
#